Protein AF-G2SN27-F1 (afdb_monomer_lite)

pLDDT: mean 92.04, std 7.61, range [58.47, 97.38]

Foldseek 3Di:
DPPAVVVCVVCVPQDDDDPPHQKDWDWDPPPDTDTAKIDGPPDIDGDPPDDDDDDDDPD

Organism: Ligilactobacillus ruminis (strain ATCC 27782 / RF3) (NCBI:txid1069534)

Radius of gyration: 12.17 Å; chains: 1; bounding box: 22×21×36 Å

Structure (mmCIF, N/CA/C/O backbone):
data_AF-G2SN27-F1
#
_entry.id   AF-G2SN27-F1
#
loop_
_atom_site.group_PDB
_atom_site.id
_atom_site.type_symbol
_atom_site.label_atom_id
_atom_site.label_alt_id
_atom_site.label_comp_id
_atom_site.label_asym_id
_atom_site.label_entity_id
_atom_site.label_seq_id
_atom_site.pdbx_PDB_ins_code
_atom_site.Cartn_x
_atom_site.Cartn_y
_atom_site.Cartn_z
_atom_site.occupancy
_atom_site.B_iso_or_equiv
_atom_site.auth_seq_id
_atom_site.auth_comp_id
_atom_site.auth_asym_id
_atom_site.auth_atom_id
_atom_site.pdbx_PDB_model_num
ATOM 1 N N . MET A 1 1 ? 6.198 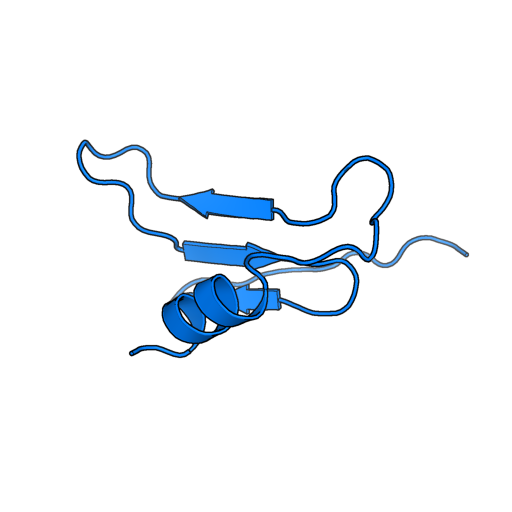-4.214 15.673 1.00 62.62 1 MET A N 1
ATOM 2 C CA . MET A 1 1 ? 5.747 -3.628 14.401 1.00 62.62 1 MET A CA 1
ATOM 3 C C . MET A 1 1 ? 4.935 -4.684 13.688 1.00 62.62 1 MET A C 1
ATOM 5 O O . MET A 1 1 ? 5.423 -5.805 13.571 1.00 62.62 1 MET A O 1
ATOM 9 N N . ASN A 1 2 ? 3.684 -4.391 13.340 1.00 88.50 2 ASN A N 1
ATOM 10 C CA . ASN A 1 2 ? 2.910 -5.328 12.523 1.00 88.50 2 ASN A CA 1
ATOM 11 C C . ASN A 1 2 ? 3.479 -5.346 11.086 1.00 88.50 2 ASN A C 1
ATOM 13 O O . ASN A 1 2 ? 4.246 -4.455 10.715 1.00 88.50 2 ASN A O 1
ATOM 17 N N . ASN A 1 3 ? 3.160 -6.377 10.297 1.00 93.81 3 ASN A N 1
ATOM 18 C CA . ASN A 1 3 ? 3.727 -6.520 8.950 1.00 93.81 3 ASN A CA 1
ATOM 19 C C . ASN A 1 3 ? 3.430 -5.303 8.063 1.00 93.81 3 ASN A C 1
ATOM 21 O O . ASN A 1 3 ? 4.298 -4.885 7.307 1.00 93.81 3 ASN A O 1
ATOM 25 N N . LEU A 1 4 ? 2.249 -4.696 8.212 1.00 95.94 4 LEU A N 1
ATOM 26 C CA . LEU A 1 4 ? 1.835 -3.513 7.462 1.00 95.94 4 LEU A CA 1
ATOM 27 C C . LEU A 1 4 ? 2.721 -2.296 7.768 1.00 95.94 4 LEU A C 1
ATOM 29 O O . LEU A 1 4 ? 3.276 -1.694 6.856 1.00 95.94 4 LEU A O 1
ATOM 33 N N . GLU A 1 5 ? 2.916 -1.962 9.043 1.00 95.12 5 GLU A N 1
ATOM 34 C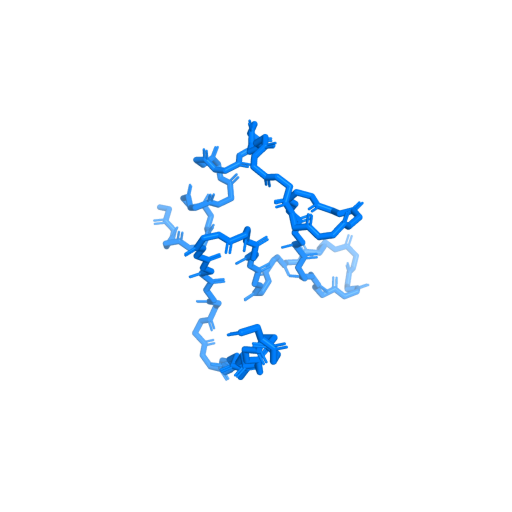 CA . GLU A 1 5 ? 3.819 -0.886 9.476 1.00 95.12 5 GLU A CA 1
ATOM 35 C C . GLU A 1 5 ? 5.254 -1.135 9.003 1.00 95.12 5 GLU A C 1
ATOM 37 O O . GLU A 1 5 ? 5.942 -0.211 8.565 1.00 95.12 5 GLU A O 1
ATOM 42 N N . LYS A 1 6 ? 5.699 -2.398 9.062 1.00 96.69 6 LYS A N 1
ATOM 43 C CA . LYS A 1 6 ? 7.022 -2.791 8.584 1.00 96.69 6 LYS A CA 1
ATOM 44 C C . LYS A 1 6 ? 7.163 -2.540 7.092 1.00 96.69 6 LYS A C 1
ATOM 46 O O . LYS A 1 6 ? 8.108 -1.874 6.681 1.00 96.69 6 LYS A O 1
ATOM 51 N N . PHE A 1 7 ? 6.194 -2.993 6.313 1.00 96.75 7 PHE A N 1
ATOM 52 C CA . PHE A 1 7 ? 6.213 -2.845 4.871 1.00 96.75 7 PHE A CA 1
ATOM 53 C C . PHE A 1 7 ? 6.099 -1.376 4.437 1.00 96.75 7 PHE A C 1
ATOM 55 O O . PHE A 1 7 ? 6.792 -0.958 3.515 1.00 96.75 7 PHE A O 1
ATOM 62 N N . ILE A 1 8 ? 5.308 -0.551 5.134 1.00 96.69 8 ILE A N 1
ATOM 63 C CA . ILE A 1 8 ? 5.259 0.906 4.904 1.00 96.69 8 ILE A CA 1
ATOM 64 C C . ILE A 1 8 ? 6.640 1.540 5.114 1.00 96.69 8 ILE A C 1
ATOM 66 O O . ILE A 1 8 ? 7.059 2.387 4.325 1.00 96.69 8 ILE A O 1
ATOM 70 N N . SER A 1 9 ? 7.361 1.129 6.162 1.00 96.38 9 SER A N 1
ATOM 71 C CA . SER A 1 9 ? 8.716 1.622 6.414 1.00 96.38 9 SER A CA 1
ATOM 72 C C . SER A 1 9 ? 9.704 1.158 5.343 1.00 96.38 9 SER A C 1
ATOM 74 O O . SER A 1 9 ? 10.535 1.952 4.911 1.00 96.38 9 SER A O 1
ATOM 76 N N . GLU A 1 10 ? 9.635 -0.107 4.925 1.00 95.62 10 GLU A N 1
ATOM 77 C CA . GLU A 1 10 ? 10.544 -0.693 3.929 1.00 95.62 10 GLU A CA 1
ATOM 78 C C . GLU A 1 10 ? 10.321 -0.114 2.527 1.00 95.62 10 GLU A C 1
ATOM 80 O O . GLU A 1 10 ? 11.276 0.113 1.792 1.00 95.62 10 GLU A O 1
ATOM 85 N N . THR A 1 11 ? 9.073 0.202 2.180 1.00 95.62 11 THR A N 1
ATOM 86 C CA . THR A 1 11 ? 8.696 0.756 0.869 1.00 95.62 11 THR A CA 1
ATOM 87 C C . THR A 1 11 ? 8.653 2.282 0.845 1.00 95.62 11 THR A C 1
ATOM 89 O O . THR A 1 11 ? 8.175 2.872 -0.127 1.00 95.62 11 THR A O 1
ATOM 92 N N . ARG A 1 12 ? 9.153 2.959 1.893 1.00 94.38 12 ARG A N 1
ATOM 93 C CA . ARG A 1 12 ? 9.145 4.429 2.013 1.00 94.38 12 ARG A CA 1
ATOM 94 C C . ARG A 1 12 ? 9.779 5.131 0.808 1.00 94.38 12 ARG A C 1
ATOM 96 O O . ARG A 1 12 ? 9.272 6.174 0.387 1.00 94.38 12 ARG A O 1
ATOM 103 N N . ASP A 1 13 ? 10.820 4.528 0.254 1.00 93.62 13 ASP A N 1
ATOM 104 C CA . ASP A 1 13 ? 11.587 5.056 -0.869 1.00 93.62 13 ASP A CA 1
ATOM 105 C C . ASP A 1 13 ? 11.389 4.218 -2.144 1.00 93.62 13 ASP A C 1
ATOM 107 O O . ASP A 1 13 ? 12.290 4.168 -2.976 1.00 93.62 13 ASP A O 1
ATOM 111 N N . GLU A 1 14 ? 10.236 3.545 -2.292 1.00 92.25 14 GLU A N 1
ATOM 112 C CA . GLU A 1 14 ? 9.876 2.788 -3.500 1.00 92.25 14 GLU A CA 1
ATOM 113 C C . GLU A 1 14 ? 9.972 3.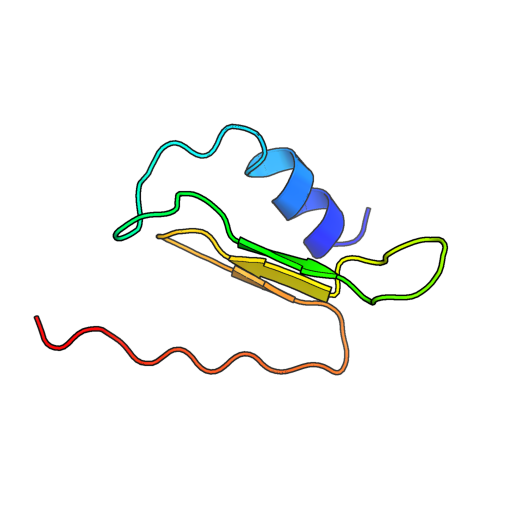669 -4.756 1.00 92.25 14 GLU A C 1
ATOM 115 O O . GLU A 1 14 ? 9.422 4.776 -4.810 1.00 92.25 14 GLU A O 1
ATOM 120 N N . LYS A 1 15 ? 10.679 3.161 -5.768 1.00 91.56 15 LYS A N 1
ATOM 121 C CA . LYS A 1 15 ? 10.953 3.863 -7.030 1.00 91.56 15 LYS A CA 1
ATOM 122 C C . LYS A 1 15 ? 10.397 3.133 -8.237 1.00 91.56 15 LYS A C 1
ATOM 124 O O . LYS A 1 15 ? 10.312 3.760 -9.291 1.00 91.56 15 LYS A O 1
ATOM 129 N N . ASN A 1 16 ? 10.039 1.857 -8.099 1.00 92.56 16 ASN A N 1
ATOM 130 C CA . ASN A 1 16 ? 9.430 1.097 -9.174 1.00 92.56 16 ASN A CA 1
ATOM 131 C C . ASN A 1 16 ? 8.041 1.684 -9.447 1.00 92.56 16 ASN A C 1
ATOM 133 O O . ASN A 1 16 ? 7.176 1.666 -8.563 1.00 92.56 16 ASN A O 1
ATOM 137 N N . PRO A 1 17 ? 7.828 2.273 -10.634 1.00 90.50 17 PRO A N 1
ATOM 138 C CA . PRO A 1 17 ? 6.544 2.853 -10.962 1.00 90.50 17 PRO A CA 1
ATOM 139 C C . PRO A 1 17 ? 5.538 1.739 -11.263 1.00 90.50 17 PRO A C 1
ATOM 141 O O . PRO A 1 17 ? 5.868 0.736 -11.892 1.00 90.50 17 PRO A O 1
ATOM 144 N N . MET A 1 18 ? 4.301 1.953 -10.821 1.00 88.25 18 MET A N 1
ATOM 145 C CA . MET A 1 18 ? 3.102 1.437 -11.482 1.00 88.25 18 MET A CA 1
ATOM 146 C C . MET A 1 18 ? 2.886 2.295 -12.754 1.00 88.25 18 MET A C 1
ATOM 148 O O . MET A 1 18 ? 3.853 2.724 -13.377 1.00 88.25 18 MET A O 1
ATOM 152 N N . ASP A 1 19 ? 1.652 2.653 -13.123 1.00 85.75 19 ASP A N 1
ATOM 153 C CA . ASP A 1 19 ? 1.440 3.579 -14.251 1.00 85.75 19 ASP A CA 1
ATOM 154 C C . ASP A 1 19 ? 1.769 5.039 -13.892 1.00 85.75 19 ASP A C 1
ATOM 156 O O . ASP A 1 19 ? 2.634 5.668 -14.493 1.00 85.75 19 ASP A O 1
ATOM 160 N N . ASN A 1 20 ? 1.077 5.596 -12.892 1.00 88.50 20 ASN A N 1
ATOM 161 C CA . ASN A 1 20 ? 1.219 7.009 -12.492 1.00 88.50 20 ASN A CA 1
ATOM 162 C C . ASN A 1 20 ? 1.708 7.188 -11.039 1.00 88.50 20 ASN A C 1
ATOM 164 O O . ASN A 1 20 ? 1.853 8.310 -10.562 1.00 88.50 20 ASN A O 1
ATOM 168 N N . TRP A 1 21 ? 1.893 6.086 -10.309 1.00 92.38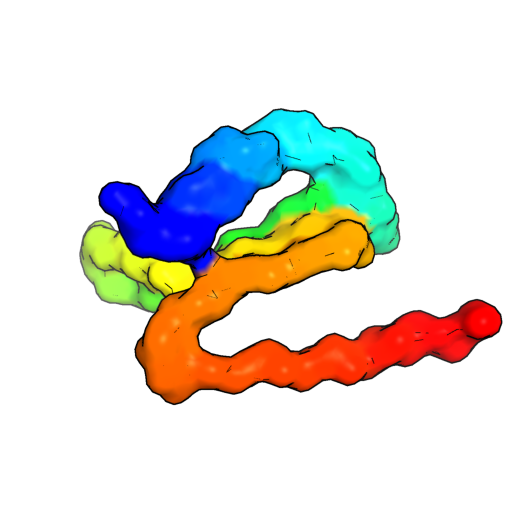 21 TRP A N 1
ATOM 169 C CA . TRP A 1 21 ? 2.110 6.048 -8.859 1.00 92.38 21 TRP A CA 1
ATOM 170 C C . TRP A 1 21 ? 3.211 5.030 -8.572 1.00 92.38 21 TRP A C 1
ATOM 172 O O . TRP A 1 21 ? 3.325 4.053 -9.298 1.00 92.38 21 TRP A O 1
ATOM 182 N N . THR A 1 22 ? 4.005 5.209 -7.521 1.00 94.19 22 THR A N 1
ATOM 183 C CA . THR A 1 22 ? 4.975 4.185 -7.070 1.00 94.19 22 THR A CA 1
ATOM 184 C C . THR A 1 22 ? 4.488 3.441 -5.829 1.00 94.19 22 THR A C 1
ATOM 186 O O . THR A 1 22 ? 4.864 2.297 -5.586 1.00 94.19 22 THR A O 1
ATOM 189 N N . ARG A 1 23 ? 3.622 4.084 -5.034 1.00 95.69 23 ARG A N 1
ATOM 190 C CA . ARG A 1 23 ? 3.063 3.529 -3.803 1.00 95.69 23 ARG A CA 1
ATOM 191 C C . ARG A 1 23 ? 1.677 4.098 -3.527 1.00 95.69 23 ARG A C 1
ATOM 193 O O . ARG A 1 23 ? 1.471 5.307 -3.615 1.00 95.69 23 ARG A O 1
ATOM 200 N N . VAL A 1 24 ? 0.759 3.234 -3.111 1.00 95.19 24 VAL A N 1
ATOM 201 C CA . VAL A 1 24 ? -0.574 3.600 -2.617 1.00 95.19 24 VAL A CA 1
ATOM 202 C C . VAL A 1 24 ? -0.685 3.160 -1.162 1.00 95.19 24 VAL A C 1
ATOM 204 O O . VAL A 1 24 ? -0.423 2.002 -0.848 1.00 95.19 24 VAL A O 1
ATOM 207 N N . ILE A 1 25 ? -1.075 4.072 -0.269 1.00 96.56 25 ILE A N 1
ATOM 208 C CA . ILE A 1 25 ? -1.420 3.760 1.124 1.00 96.56 25 ILE A CA 1
ATOM 209 C C . ILE A 1 25 ? -2.900 4.085 1.303 1.00 96.56 25 ILE A C 1
ATOM 211 O O . ILE A 1 25 ? -3.338 5.181 0.963 1.00 96.56 25 ILE A O 1
ATOM 215 N N . ILE A 1 26 ? -3.665 3.122 1.808 1.00 96.56 26 ILE A N 1
ATOM 216 C CA . ILE A 1 26 ? -5.078 3.304 2.140 1.00 96.56 26 ILE A CA 1
ATOM 217 C C . ILE A 1 26 ? -5.168 3.462 3.651 1.00 96.56 26 ILE A C 1
ATOM 219 O O . ILE A 1 26 ? -4.673 2.606 4.388 1.00 96.56 26 ILE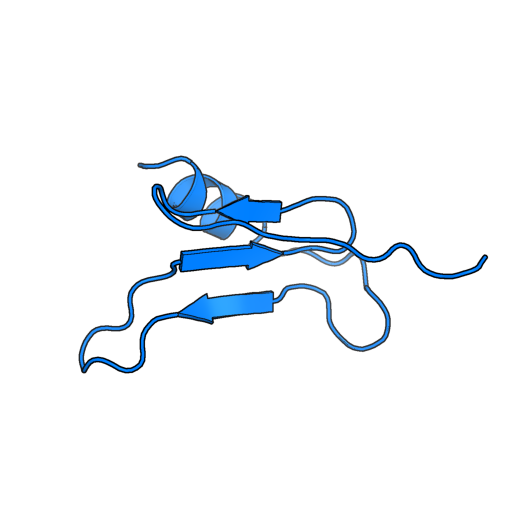 A O 1
ATOM 223 N N . GLU A 1 27 ? -5.814 4.531 4.105 1.00 97.19 27 GLU A N 1
ATOM 224 C CA . GLU A 1 27 ? -5.958 4.871 5.519 1.00 97.19 27 GLU A CA 1
ATOM 225 C C . GLU A 1 27 ? -7.423 5.164 5.863 1.00 97.19 27 GLU A C 1
ATOM 227 O O . GLU A 1 27 ? -8.238 5.473 4.994 1.00 97.19 27 GLU A O 1
ATOM 232 N N . THR A 1 28 ? -7.775 5.054 7.141 1.00 96.56 28 THR A N 1
ATOM 233 C CA . THR A 1 28 ? -9.087 5.477 7.649 1.00 96.56 28 THR A CA 1
ATOM 234 C C . THR A 1 28 ? -9.204 7.002 7.711 1.00 96.56 28 THR A C 1
ATOM 236 O O . THR A 1 28 ? -8.241 7.674 8.061 1.00 96.56 28 THR A O 1
ATOM 239 N N . GLU A 1 29 ? -10.407 7.545 7.538 1.00 97.38 29 GLU A N 1
ATOM 240 C CA . GLU A 1 29 ? -10.652 9.002 7.563 1.00 97.38 29 GLU A CA 1
ATOM 241 C C . GLU A 1 29 ? -10.775 9.621 8.974 1.00 97.38 29 GLU A C 1
ATOM 243 O O . GLU A 1 29 ? -11.052 10.811 9.122 1.00 97.38 29 GLU A O 1
ATOM 248 N N . GLU A 1 30 ? -10.610 8.835 10.041 1.00 96.81 30 GLU A N 1
ATOM 249 C CA . GLU A 1 30 ? -10.671 9.352 11.413 1.00 96.81 30 GLU A CA 1
ATOM 250 C C . GLU A 1 30 ? -9.521 10.334 11.718 1.00 96.81 30 GLU A C 1
ATOM 252 O O . GLU A 1 30 ? -8.482 10.321 11.065 1.00 96.81 30 GLU A O 1
ATOM 257 N N . LYS A 1 31 ? -9.672 11.168 12.763 1.00 95.81 31 LYS A N 1
ATOM 258 C CA . LYS A 1 31 ? -8.712 12.238 13.124 1.00 95.81 31 LYS A CA 1
ATOM 259 C C . LYS A 1 31 ? -7.248 11.775 13.208 1.00 95.81 31 LYS A C 1
ATOM 261 O O . LYS A 1 31 ? -6.352 12.575 12.957 1.00 95.81 31 LYS A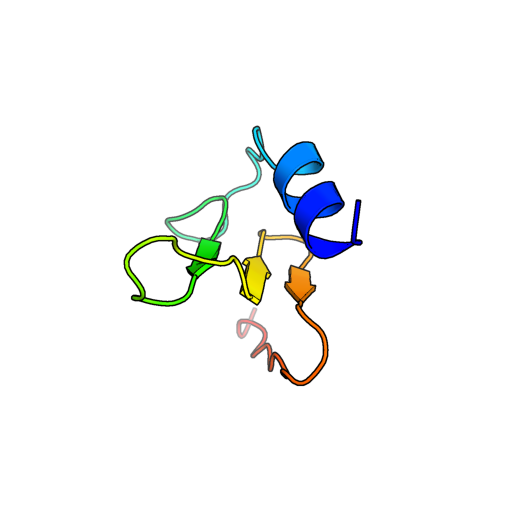 O 1
ATOM 266 N N . ASN A 1 32 ? -7.024 10.516 13.582 1.00 95.19 32 ASN A N 1
ATOM 267 C CA . ASN A 1 32 ? -5.718 9.866 13.545 1.00 95.19 32 ASN A CA 1
ATOM 268 C C . ASN A 1 32 ? -5.790 8.703 12.546 1.00 95.19 32 ASN A C 1
ATOM 270 O O . ASN A 1 32 ? -6.146 7.596 12.965 1.00 95.19 32 ASN A O 1
ATOM 274 N N . PRO A 1 33 ? -5.493 8.943 11.257 1.00 96.06 33 PRO A N 1
ATOM 275 C CA . PRO A 1 33 ? -5.605 7.927 10.224 1.00 96.06 33 PRO A CA 1
ATOM 276 C C . PRO A 1 33 ? -4.792 6.681 10.561 1.00 96.06 33 PRO A C 1
ATOM 278 O O . PRO A 1 33 ? -3.653 6.759 11.026 1.00 96.06 33 PRO A O 1
ATOM 281 N N . LYS A 1 34 ? -5.394 5.518 10.331 1.00 95.31 34 LYS A N 1
ATOM 282 C CA . LYS A 1 34 ? -4.743 4.222 10.476 1.00 95.31 34 LYS A CA 1
ATOM 283 C C . LYS A 1 34 ? -4.569 3.604 9.097 1.00 95.31 34 LYS A C 1
ATOM 285 O O . LYS A 1 34 ? -5.578 3.411 8.412 1.00 95.31 34 LYS A O 1
ATOM 290 N N . PRO A 1 35 ? -3.340 3.242 8.699 1.00 96.31 35 PRO A N 1
ATOM 291 C CA . PRO A 1 35 ? -3.124 2.466 7.492 1.00 96.31 35 PRO A CA 1
ATOM 292 C C . PRO A 1 35 ? -3.854 1.127 7.574 1.00 96.31 35 PRO A C 1
ATOM 294 O O . PRO A 1 35 ? -3.752 0.409 8.570 1.00 96.31 35 PRO A O 1
ATOM 297 N N . ILE A 1 36 ? -4.572 0.784 6.509 1.00 97.12 36 ILE A N 1
ATOM 298 C CA . ILE A 1 36 ? -5.221 -0.519 6.339 1.00 97.12 36 ILE A CA 1
ATOM 299 C C . ILE A 1 36 ? -4.597 -1.324 5.205 1.00 97.12 36 ILE A C 1
ATOM 301 O O . ILE A 1 36 ? -4.678 -2.548 5.226 1.00 97.12 36 ILE A O 1
ATOM 305 N N . ALA A 1 37 ? -3.951 -0.666 4.244 1.00 97.25 37 ALA A N 1
ATOM 306 C CA . ALA A 1 37 ? -3.232 -1.328 3.170 1.00 97.25 37 ALA A CA 1
ATOM 307 C C . ALA A 1 37 ? -2.103 -0.454 2.632 1.00 97.25 37 ALA A C 1
ATOM 309 O O . ALA A 1 37 ? -2.175 0.774 2.662 1.00 97.25 37 ALA A O 1
ATOM 310 N N . VAL A 1 38 ? -1.099 -1.115 2.077 1.00 96.88 38 VAL A N 1
ATOM 311 C CA . VAL A 1 38 ? -0.022 -0.509 1.299 1.00 96.88 38 VAL A CA 1
ATOM 312 C C . VAL A 1 38 ? 0.212 -1.373 0.070 1.00 96.88 38 VAL A C 1
ATOM 314 O O . VAL A 1 38 ? 0.227 -2.599 0.162 1.00 96.88 38 VAL A O 1
ATOM 317 N N . ILE A 1 39 ? 0.333 -0.733 -1.085 1.00 95.19 39 ILE A N 1
ATOM 318 C CA . ILE A 1 39 ? 0.457 -1.384 -2.387 1.00 95.19 39 ILE A CA 1
ATOM 319 C C . ILE A 1 39 ? 1.620 -0.716 -3.119 1.00 95.19 39 ILE A C 1
ATOM 321 O O . ILE A 1 39 ? 1.673 0.515 -3.201 1.00 95.19 39 ILE A O 1
ATOM 325 N N . THR A 1 40 ? 2.541 -1.520 -3.635 1.00 95.00 40 THR A N 1
ATOM 326 C CA . THR A 1 40 ? 3.568 -1.117 -4.602 1.00 95.00 40 THR A CA 1
ATOM 327 C C . THR A 1 40 ? 3.317 -1.832 -5.926 1.00 95.00 40 THR A C 1
ATOM 329 O O . THR A 1 40 ? 2.365 -2.604 -6.054 1.00 95.00 40 THR A O 1
ATOM 332 N N . ASN A 1 41 ? 4.164 -1.580 -6.925 1.00 92.19 41 ASN A N 1
ATOM 333 C CA . ASN A 1 41 ? 4.085 -2.294 -8.196 1.00 92.19 41 ASN A CA 1
ATOM 334 C C . ASN A 1 41 ? 4.232 -3.819 -8.036 1.00 92.19 41 ASN A C 1
ATOM 336 O O . ASN A 1 41 ? 3.559 -4.581 -8.724 1.00 92.19 41 ASN A O 1
ATOM 340 N N . ASP A 1 42 ? 5.082 -4.256 -7.105 1.00 89.81 42 ASP A N 1
ATOM 341 C CA . ASP A 1 42 ? 5.506 -5.655 -7.026 1.00 89.81 42 ASP A CA 1
ATOM 342 C C . ASP A 1 42 ? 4.798 -6.440 -5.909 1.00 89.81 42 ASP A C 1
ATOM 344 O O . ASP A 1 42 ? 4.771 -7.672 -5.940 1.00 89.81 42 ASP A O 1
ATOM 348 N N . ASN A 1 43 ? 4.249 -5.762 -4.892 1.00 93.25 43 ASN A N 1
ATOM 349 C CA . ASN A 1 43 ? 3.676 -6.428 -3.723 1.00 93.25 43 ASN A CA 1
ATOM 350 C C . ASN A 1 43 ? 2.670 -5.544 -2.955 1.00 93.25 43 ASN A C 1
ATOM 352 O O . ASN A 1 43 ? 2.517 -4.351 -3.219 1.00 93.25 43 ASN A O 1
ATOM 356 N N . PHE A 1 44 ? 1.976 -6.125 -1.976 1.00 94.94 44 PHE A N 1
ATOM 357 C CA . PHE A 1 44 ? 1.078 -5.415 -1.070 1.00 94.94 44 PHE A CA 1
ATOM 358 C C . PHE A 1 44 ? 1.074 -6.044 0.326 1.00 94.94 44 PHE A C 1
ATOM 360 O O . PHE A 1 44 ? 1.290 -7.243 0.473 1.00 94.94 44 PHE A O 1
ATOM 367 N N . GLU A 1 45 ? 0.727 -5.251 1.340 1.00 97.06 45 GLU A N 1
ATOM 368 C CA . GLU A 1 45 ? 0.471 -5.728 2.704 1.00 97.06 45 GLU A CA 1
ATOM 369 C C . GLU A 1 45 ? -0.833 -5.115 3.241 1.00 97.06 45 GLU A C 1
ATOM 371 O O . GLU A 1 45 ? -1.249 -4.025 2.835 1.00 97.06 45 GLU A O 1
ATOM 376 N N . LEU A 1 46 ? -1.513 -5.830 4.141 1.00 96.38 46 LEU A N 1
ATOM 377 C CA . LEU A 1 46 ? -2.906 -5.575 4.508 1.00 96.38 46 LEU A CA 1
ATOM 378 C C . LEU A 1 46 ? -3.161 -5.791 6.002 1.00 96.38 46 LEU A C 1
ATOM 380 O O . LEU A 1 46 ? -2.700 -6.764 6.600 1.00 96.38 46 LEU A O 1
ATOM 384 N N . ALA A 1 47 ? -3.968 -4.919 6.601 1.00 96.19 47 ALA A N 1
ATOM 385 C CA . ALA A 1 47 ? -4.442 -5.082 7.966 1.00 96.19 47 ALA A CA 1
ATOM 386 C C . ALA A 1 47 ? -5.395 -6.286 8.102 1.00 96.19 47 ALA A C 1
ATOM 388 O O . ALA A 1 47 ? -6.198 -6.600 7.220 1.00 96.19 47 ALA A O 1
ATOM 389 N N . LYS A 1 48 ? -5.352 -6.956 9.258 1.00 93.88 48 LYS A N 1
ATOM 390 C CA . LYS A 1 48 ? -6.220 -8.106 9.549 1.00 93.88 48 LYS A CA 1
ATOM 391 C C . LYS A 1 48 ? -7.703 -7.731 9.413 1.00 93.88 48 LYS A C 1
ATOM 393 O O . LYS A 1 48 ? -8.137 -6.717 9.948 1.00 93.88 48 LYS A O 1
ATOM 398 N N . GLY A 1 49 ? -8.484 -8.604 8.774 1.00 94.56 49 GLY A N 1
ATOM 399 C CA . GLY A 1 49 ? -9.935 -8.437 8.609 1.00 94.56 49 GLY A CA 1
ATOM 400 C C . GLY A 1 49 ? -10.353 -7.787 7.289 1.00 94.56 49 GLY A C 1
ATOM 401 O O . GLY A 1 49 ? -11.543 -7.740 6.993 1.00 94.56 49 GLY A O 1
ATOM 402 N N . PHE A 1 50 ? -9.393 -7.355 6.473 1.00 94.56 50 PHE A N 1
ATOM 403 C CA . PHE A 1 50 ? -9.638 -6.838 5.132 1.00 94.56 50 PHE A CA 1
ATOM 404 C C . PHE A 1 50 ? -9.218 -7.854 4.064 1.00 94.56 50 PHE A C 1
ATOM 406 O O . PHE A 1 50 ? -8.541 -8.845 4.348 1.00 94.56 50 PHE A O 1
ATOM 413 N N . ARG A 1 51 ? -9.616 -7.607 2.811 1.00 94.06 51 ARG A N 1
ATOM 414 C CA . ARG A 1 51 ? -9.197 -8.386 1.638 1.00 94.06 51 ARG A CA 1
ATOM 415 C C . ARG A 1 51 ? -8.875 -7.446 0.481 1.00 94.06 51 ARG A C 1
ATOM 417 O O . ARG A 1 51 ? -9.679 -6.575 0.170 1.00 94.06 51 ARG A O 1
ATOM 424 N N . ILE A 1 52 ? -7.760 -7.697 -0.201 1.00 90.38 52 ILE A N 1
ATOM 425 C CA . ILE A 1 52 ? -7.434 -7.089 -1.496 1.00 90.38 52 ILE A CA 1
ATOM 426 C C . ILE A 1 52 ? -7.771 -8.076 -2.619 1.00 90.38 52 ILE A C 1
ATOM 428 O O . ILE A 1 52 ? -7.650 -9.295 -2.465 1.00 90.38 52 ILE A O 1
ATOM 432 N N . ARG A 1 53 ? -8.237 -7.547 -3.752 1.00 92.38 53 ARG A N 1
ATOM 433 C CA . ARG A 1 53 ? -8.404 -8.288 -5.003 1.00 92.38 53 ARG A CA 1
ATOM 434 C C . ARG A 1 53 ? -7.671 -7.521 -6.092 1.00 92.38 53 ARG A C 1
ATOM 436 O O . ARG A 1 53 ? -8.081 -6.417 -6.428 1.00 92.38 53 ARG A O 1
ATOM 443 N N . LEU A 1 54 ? -6.603 -8.113 -6.609 1.00 85.81 54 LEU A N 1
ATOM 444 C CA . LEU A 1 54 ? -5.868 -7.570 -7.742 1.00 85.81 54 LEU A CA 1
ATOM 445 C C . LEU A 1 54 ? -6.506 -8.075 -9.035 1.00 85.81 54 LEU A C 1
ATOM 447 O O . LEU A 1 54 ? -6.848 -9.256 -9.134 1.00 85.81 54 LEU A O 1
ATOM 451 N N . LEU A 1 55 ? -6.671 -7.176 -10.000 1.00 85.88 55 LEU A N 1
ATOM 452 C CA . LEU A 1 55 ? -6.965 -7.520 -11.383 1.00 85.88 55 LEU A CA 1
ATOM 453 C C . LEU A 1 55 ? -5.664 -7.290 -12.165 1.00 85.88 55 LEU A C 1
ATOM 455 O O . LEU A 1 55 ? -5.217 -6.144 -12.209 1.00 85.88 55 LEU A O 1
ATOM 459 N N . PRO A 1 56 ? -5.013 -8.337 -12.699 1.00 76.69 56 PRO A N 1
ATOM 460 C CA . PRO A 1 56 ? -3.822 -8.153 -13.521 1.00 76.69 56 PRO A CA 1
ATOM 461 C C . PRO A 1 56 ? -4.163 -7.334 -14.771 1.00 76.69 56 PRO A C 1
ATOM 463 O O . PRO A 1 56 ? -5.284 -7.417 -15.277 1.00 76.69 56 PRO A O 1
ATOM 466 N N . SER A 1 57 ? -3.207 -6.546 -15.261 1.00 77.12 57 SER A N 1
ATOM 467 C CA . SER A 1 57 ? -3.345 -5.904 -16.567 1.00 77.12 57 SER A CA 1
ATOM 468 C C . SER A 1 57 ? -3.355 -6.965 -17.669 1.00 77.12 57 SER A C 1
ATOM 470 O O . SER A 1 57 ? -2.668 -7.982 -17.575 1.00 77.12 57 SER A O 1
ATOM 472 N N . GLU A 1 58 ? -4.153 -6.734 -18.712 1.00 76.81 58 GLU A N 1
ATOM 473 C CA . GLU A 1 58 ? -4.114 -7.534 -19.937 1.00 76.81 58 GLU A CA 1
ATOM 474 C C . GLU A 1 58 ? -2.864 -7.141 -20.737 1.00 76.81 58 GLU A C 1
ATOM 476 O O . GLU A 1 58 ? -2.940 -6.319 -21.646 1.00 76.81 58 GLU A O 1
ATOM 481 N N . ASN A 1 59 ? -1.705 -7.676 -20.352 1.00 58.47 59 ASN A N 1
ATOM 482 C CA . ASN A 1 59 ? -0.494 -7.674 -21.174 1.00 58.47 59 ASN A CA 1
ATOM 483 C C . ASN A 1 59 ? -0.085 -9.113 -21.483 1.00 58.47 59 ASN A C 1
ATOM 485 O O . ASN A 1 59 ? 0.028 -9.908 -20.522 1.00 58.47 59 ASN A O 1
#

Secondary structure (DSSP, 8-state):
--HHHHHHHHTTT-----SS-SEEEEE--SSS--EEEEEESS-EEE-TT----------

Sequence (59 aa):
MNNLEKFISETRDEKNPMDNWTRVIIETEEKNPKPIAVITNDNFELAKGFRIRLLPSEN